Protein AF-A0A5S3XYG2-F1 (afdb_monomer_lite)

Structure (mmCIF, N/CA/C/O backbone):
data_AF-A0A5S3XYG2-F1
#
_entry.id   AF-A0A5S3XYG2-F1
#
loop_
_atom_site.group_PDB
_atom_site.id
_atom_site.type_symbol
_atom_site.label_atom_id
_atom_site.label_alt_id
_atom_site.label_comp_id
_atom_site.label_asym_id
_atom_site.label_entity_id
_atom_site.label_seq_id
_atom_site.pdbx_PDB_ins_code
_atom_site.Cartn_x
_atom_site.Cartn_y
_atom_site.Cartn_z
_atom_site.occupancy
_atom_site.B_iso_or_equiv
_atom_site.auth_seq_id
_atom_site.auth_comp_id
_atom_site.auth_asym_id
_atom_site.auth_atom_id
_atom_site.pdbx_PDB_model_num
ATOM 1 N N . MET A 1 1 ? 8.620 13.303 0.960 1.00 47.28 1 MET A N 1
ATOM 2 C CA . MET A 1 1 ? 10.086 13.227 0.747 1.00 47.28 1 MET A CA 1
ATOM 3 C C . MET A 1 1 ? 10.464 12.595 -0.599 1.00 47.28 1 MET A C 1
ATOM 5 O O . MET A 1 1 ? 11.374 13.104 -1.233 1.00 47.28 1 MET A O 1
ATOM 9 N N . ALA A 1 2 ? 9.765 11.556 -1.084 1.00 49.72 2 ALA A N 1
ATOM 10 C CA . ALA A 1 2 ? 10.068 10.923 -2.381 1.00 49.72 2 ALA A CA 1
ATOM 11 C C . ALA A 1 2 ? 9.745 11.792 -3.619 1.00 49.72 2 ALA A C 1
ATOM 13 O O . ALA A 1 2 ? 10.494 11.775 -4.594 1.00 49.72 2 ALA A O 1
ATOM 14 N N . ASP A 1 3 ? 8.676 12.597 -3.563 1.00 50.06 3 ASP A N 1
ATOM 15 C CA . ASP A 1 3 ? 8.248 13.444 -4.691 1.00 50.06 3 ASP A CA 1
ATOM 16 C C . ASP A 1 3 ? 9.284 14.532 -5.045 1.00 50.06 3 ASP A C 1
ATOM 18 O O . ASP A 1 3 ? 9.426 14.930 -6.198 1.00 50.06 3 ASP A O 1
ATOM 22 N N . THR A 1 4 ? 10.087 14.959 -4.065 1.00 59.97 4 THR A N 1
ATOM 23 C CA . THR A 1 4 ? 11.183 15.918 -4.251 1.00 59.97 4 THR A CA 1
ATOM 24 C C . THR A 1 4 ? 12.439 15.278 -4.846 1.00 59.97 4 THR A C 1
ATOM 26 O O . THR A 1 4 ? 13.167 15.943 -5.572 1.00 59.97 4 THR A O 1
ATOM 29 N N . TYR A 1 5 ? 12.698 13.994 -4.580 1.00 67.38 5 TYR A N 1
ATOM 30 C CA . TYR A 1 5 ? 13.886 13.299 -5.090 1.00 67.38 5 TYR A CA 1
ATOM 31 C C . TYR A 1 5 ? 13.752 12.973 -6.581 1.00 67.38 5 TYR A C 1
ATOM 33 O O . TYR A 1 5 ? 14.622 13.333 -7.368 1.00 67.38 5 TYR A O 1
ATOM 41 N N . PHE A 1 6 ? 12.628 12.374 -6.994 1.00 73.88 6 PHE A N 1
ATOM 42 C CA . PHE A 1 6 ? 12.419 11.971 -8.389 1.00 73.88 6 PHE A CA 1
ATOM 43 C C . PHE A 1 6 ? 12.397 13.165 -9.357 1.00 73.88 6 PHE A C 1
ATOM 45 O O . PHE A 1 6 ? 12.931 13.076 -10.461 1.00 73.88 6 PHE A O 1
ATOM 52 N N . LYS A 1 7 ? 11.820 14.304 -8.948 1.00 75.38 7 LYS A N 1
ATOM 53 C CA . LYS A 1 7 ? 11.731 15.518 -9.781 1.00 75.38 7 LYS A CA 1
ATOM 54 C C . LYS A 1 7 ? 13.099 16.118 -10.120 1.00 75.38 7 LYS A C 1
ATOM 56 O O . LYS A 1 7 ? 13.245 16.664 -11.211 1.00 75.38 7 LYS A O 1
ATOM 61 N N . ASN A 1 8 ? 14.082 15.953 -9.234 1.00 79.69 8 ASN A N 1
ATOM 62 C CA . ASN A 1 8 ? 15.420 16.535 -9.363 1.00 79.69 8 ASN A CA 1
ATOM 63 C C . ASN A 1 8 ? 16.406 15.666 -10.164 1.00 79.69 8 ASN A C 1
ATOM 65 O O . ASN A 1 8 ? 17.538 16.086 -10.386 1.00 79.69 8 ASN A O 1
ATOM 69 N N . LEU A 1 9 ? 16.001 14.465 -10.583 1.00 80.94 9 LEU A N 1
ATOM 70 C CA . LEU A 1 9 ? 16.821 13.584 -11.413 1.00 80.94 9 LEU A CA 1
ATOM 71 C C . LEU A 1 9 ? 16.768 13.998 -12.892 1.00 80.94 9 LEU A C 1
ATOM 73 O O . LEU A 1 9 ? 15.727 14.442 -13.391 1.00 80.94 9 LEU A O 1
ATOM 77 N N . ASP A 1 10 ? 17.872 13.789 -13.609 1.00 88.75 10 ASP A N 1
ATOM 78 C CA . ASP A 1 10 ? 17.882 13.817 -15.072 1.00 88.75 10 ASP A CA 1
ATOM 79 C C . ASP A 1 10 ? 17.062 12.650 -15.651 1.00 88.75 10 ASP A C 1
ATOM 81 O O . ASP A 1 10 ? 16.737 11.682 -14.956 1.00 88.75 10 ASP A O 1
ATOM 85 N N . ASP A 1 11 ? 16.697 12.740 -16.928 1.00 85.94 11 ASP A N 1
ATOM 86 C CA . ASP A 1 11 ? 15.777 11.783 -17.548 1.00 85.94 11 ASP A CA 1
ATOM 87 C C . ASP A 1 11 ? 16.318 10.348 -17.593 1.00 85.94 11 ASP A C 1
ATOM 89 O O . ASP A 1 11 ? 15.533 9.401 -17.481 1.00 85.94 11 ASP A O 1
ATOM 93 N N . ASP A 1 12 ? 17.632 10.152 -17.704 1.00 87.69 12 ASP A N 1
ATOM 94 C CA . ASP A 1 12 ? 18.224 8.812 -17.724 1.00 87.69 12 ASP A CA 1
ATOM 95 C C . ASP A 1 12 ? 18.307 8.224 -16.311 1.00 87.69 12 ASP A C 1
ATOM 97 O O . ASP A 1 12 ? 17.947 7.058 -16.100 1.00 87.69 12 ASP A O 1
ATOM 101 N N . SER A 1 13 ? 18.644 9.043 -15.313 1.00 87.19 13 SER A N 1
ATOM 102 C CA . SER A 1 13 ? 18.536 8.664 -13.901 1.00 87.19 13 SER A CA 1
ATOM 103 C C . SER A 1 13 ? 17.096 8.344 -13.495 1.00 87.19 13 SER A C 1
ATOM 105 O O . SER A 1 13 ? 16.874 7.378 -12.760 1.00 87.19 13 SER A O 1
ATOM 107 N N . LYS A 1 14 ? 16.098 9.077 -14.010 1.00 87.88 14 LYS A N 1
ATOM 108 C CA . LYS A 1 14 ? 14.673 8.766 -13.799 1.00 87.88 14 LYS A CA 1
ATOM 109 C C . LYS A 1 14 ? 14.316 7.402 -14.370 1.00 87.88 14 LYS A C 1
ATOM 111 O O . LYS A 1 14 ? 13.759 6.589 -13.638 1.00 87.88 14 LYS A O 1
ATOM 116 N N . LYS A 1 15 ? 14.661 7.110 -15.629 1.00 89.12 15 LYS A N 1
ATOM 117 C CA . LYS A 1 15 ? 14.392 5.793 -16.246 1.00 89.12 15 LYS A CA 1
ATOM 118 C C . LYS A 1 15 ? 15.038 4.655 -15.456 1.00 89.12 15 LYS A C 1
ATOM 120 O O . LYS A 1 15 ? 14.400 3.629 -15.207 1.00 89.12 15 LYS A O 1
ATOM 125 N N . LYS A 1 16 ? 16.285 4.846 -15.009 1.00 89.69 16 LYS A N 1
ATOM 126 C CA . LYS A 1 16 ? 16.996 3.872 -14.170 1.00 89.69 16 LYS A CA 1
ATOM 127 C C . LYS A 1 16 ? 16.285 3.657 -12.834 1.00 89.69 16 LYS A C 1
ATOM 129 O O . LYS A 1 16 ? 16.095 2.514 -12.427 1.00 89.69 16 LYS A O 1
ATOM 134 N N . TYR A 1 17 ? 15.849 4.734 -12.184 1.00 89.69 17 TYR A N 1
ATOM 135 C CA . TYR A 1 17 ? 15.091 4.664 -10.939 1.00 89.69 17 TYR A CA 1
ATOM 136 C C . TYR A 1 17 ? 13.749 3.940 -11.119 1.00 89.69 17 TYR A C 1
ATOM 138 O O . TYR A 1 17 ? 13.456 3.016 -10.362 1.00 89.69 17 TYR A O 1
ATOM 146 N N . VAL A 1 18 ? 12.970 4.280 -12.156 1.00 90.69 18 VAL A N 1
ATOM 147 C CA . VAL A 1 18 ? 11.713 3.580 -12.485 1.00 90.69 18 VAL A CA 1
ATOM 148 C C . VAL A 1 18 ? 11.969 2.086 -12.694 1.00 90.69 18 VAL A C 1
ATOM 150 O O . VAL A 1 18 ? 11.260 1.259 -12.126 1.00 90.69 18 VAL A O 1
ATOM 153 N N . SER A 1 19 ? 13.017 1.729 -13.440 1.00 90.12 19 SER A N 1
ATOM 154 C CA . SER A 1 19 ? 13.386 0.327 -13.680 1.00 90.12 19 SER A CA 1
ATOM 155 C C . SER A 1 19 ? 13.690 -0.418 -12.377 1.00 90.12 19 SER A C 1
ATOM 157 O O . SER A 1 19 ? 13.212 -1.529 -12.179 1.00 90.12 19 SER A O 1
ATOM 159 N N . GLN A 1 20 ? 14.414 0.208 -11.444 1.00 90.19 20 GLN A N 1
ATOM 160 C CA . GLN A 1 20 ? 14.702 -0.381 -10.131 1.00 90.19 20 GLN A CA 1
ATOM 161 C C . GLN A 1 20 ? 13.447 -0.558 -9.263 1.00 90.19 20 GLN A C 1
ATOM 163 O O . GLN A 1 20 ? 13.334 -1.552 -8.548 1.00 90.19 20 GLN A O 1
ATOM 168 N N . VAL A 1 21 ? 12.506 0.390 -9.307 1.00 91.44 21 VAL A N 1
ATOM 169 C CA . VAL A 1 21 ? 11.221 0.275 -8.595 1.00 91.44 21 VAL A CA 1
ATOM 170 C C . VAL A 1 21 ? 10.394 -0.878 -9.164 1.00 91.44 21 VAL A C 1
ATOM 172 O O . VAL A 1 21 ? 9.845 -1.678 -8.406 1.00 91.44 21 VAL A O 1
ATOM 175 N N . LEU A 1 22 ? 10.325 -0.991 -10.491 1.00 91.38 22 LEU A N 1
ATOM 176 C CA . LEU A 1 22 ? 9.606 -2.071 -11.162 1.00 91.38 22 LEU A CA 1
ATOM 177 C C . LEU A 1 22 ? 10.244 -3.440 -10.902 1.00 91.38 22 LEU A C 1
ATOM 179 O O . LEU A 1 22 ? 9.520 -4.410 -10.700 1.00 91.38 22 LEU A O 1
ATOM 183 N N . GLU A 1 23 ? 11.573 -3.515 -10.818 1.00 90.50 23 GLU A N 1
ATOM 184 C CA . GLU A 1 23 ? 12.280 -4.739 -10.428 1.00 90.50 23 GLU A CA 1
ATOM 185 C C . GLU A 1 23 ? 11.872 -5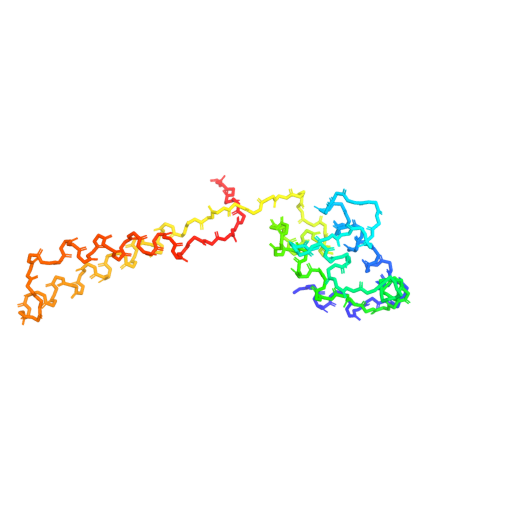.202 -9.025 1.00 90.50 23 GLU A C 1
ATOM 187 O O . GLU A 1 23 ? 11.544 -6.369 -8.822 1.00 90.50 23 GLU A O 1
ATOM 192 N N . ARG A 1 24 ? 11.786 -4.276 -8.062 1.00 90.25 24 ARG A N 1
ATOM 193 C CA . ARG A 1 24 ? 11.279 -4.595 -6.718 1.00 90.25 24 ARG A CA 1
ATOM 194 C C . ARG A 1 24 ? 9.821 -5.037 -6.743 1.00 90.25 24 ARG A C 1
ATOM 196 O O . ARG A 1 24 ? 9.454 -5.941 -6.001 1.00 90.25 24 ARG A O 1
ATOM 203 N N . CYS A 1 25 ? 8.994 -4.462 -7.616 1.00 90.19 25 CYS A N 1
ATOM 204 C CA . CYS A 1 25 ? 7.626 -4.947 -7.794 1.00 90.19 25 CYS A CA 1
ATOM 205 C C . CYS A 1 25 ? 7.625 -6.411 -8.266 1.00 90.19 25 CYS A C 1
ATOM 207 O O . CYS A 1 25 ? 6.933 -7.225 -7.664 1.00 90.19 25 CYS A O 1
ATOM 209 N N . LYS A 1 26 ? 8.441 -6.780 -9.264 1.00 90.44 26 LYS A N 1
ATOM 210 C CA . LYS A 1 26 ? 8.570 -8.182 -9.710 1.00 90.44 26 LYS A CA 1
ATOM 211 C C . LYS A 1 26 ? 8.986 -9.119 -8.576 1.00 90.44 26 LYS A C 1
ATOM 213 O O . LYS A 1 26 ? 8.335 -10.136 -8.361 1.00 90.44 26 LYS A O 1
ATOM 218 N N . GLN A 1 27 ? 9.996 -8.724 -7.799 1.00 89.12 27 GLN A N 1
ATOM 219 C CA . GLN A 1 27 ? 10.472 -9.490 -6.642 1.00 89.12 27 GLN A CA 1
ATOM 220 C C . GLN A 1 27 ? 9.368 -9.720 -5.602 1.00 89.12 27 GLN A C 1
ATOM 222 O O . GLN A 1 27 ? 9.206 -10.832 -5.110 1.00 89.12 27 GLN A O 1
ATOM 227 N N . VAL A 1 28 ? 8.572 -8.691 -5.303 1.00 88.44 28 VAL A N 1
ATOM 228 C CA . VAL A 1 28 ? 7.435 -8.785 -4.372 1.00 88.44 28 VAL A CA 1
ATOM 229 C C . VAL A 1 28 ? 6.336 -9.710 -4.901 1.00 88.44 28 VAL A C 1
ATOM 231 O O . VAL A 1 28 ? 5.680 -10.415 -4.131 1.00 88.44 28 VAL A O 1
ATOM 234 N N . TRP A 1 29 ? 6.114 -9.717 -6.213 1.00 88.00 29 TRP A N 1
ATOM 235 C CA . TRP A 1 29 ? 5.154 -10.616 -6.843 1.00 88.00 29 TRP A CA 1
ATOM 236 C C . TRP A 1 29 ? 5.685 -12.041 -7.039 1.00 88.00 29 TRP A C 1
ATOM 238 O O . TRP A 1 29 ? 4.863 -12.943 -7.184 1.00 88.00 29 TRP A O 1
ATOM 248 N N . GLY A 1 30 ? 7.003 -12.250 -6.963 1.00 87.12 30 GLY A N 1
ATOM 249 C CA . GLY A 1 30 ? 7.646 -13.546 -7.184 1.00 87.12 30 GLY A CA 1
ATOM 250 C C . GLY A 1 30 ? 7.615 -13.983 -8.649 1.00 87.12 30 GLY A C 1
ATOM 251 O O . GLY A 1 30 ? 7.481 -15.172 -8.916 1.00 87.12 30 GLY A O 1
ATOM 252 N N . VAL A 1 31 ? 7.677 -13.025 -9.576 1.00 87.94 31 VAL A N 1
ATOM 253 C CA . VAL A 1 31 ? 7.626 -13.255 -11.029 1.00 87.94 31 VAL A CA 1
ATOM 254 C C . VAL A 1 31 ? 8.909 -12.778 -11.702 1.00 87.94 31 VAL A C 1
ATOM 256 O O . VAL A 1 31 ? 9.568 -11.862 -11.199 1.00 87.94 31 VAL A O 1
ATOM 259 N N . ASP A 1 32 ? 9.226 -13.338 -12.866 1.00 85.69 32 ASP A N 1
ATOM 260 C CA . ASP A 1 32 ? 10.408 -12.939 -13.638 1.00 85.69 32 ASP A CA 1
ATOM 261 C C . ASP A 1 32 ? 10.115 -11.713 -14.514 1.00 85.69 32 ASP A C 1
ATOM 263 O O . ASP A 1 32 ? 10.978 -10.850 -14.725 1.00 85.69 32 ASP A O 1
ATOM 267 N N . GLU A 1 33 ? 8.862 -11.587 -14.960 1.00 86.31 33 GLU A N 1
ATOM 268 C CA . GLU A 1 33 ? 8.408 -10.540 -15.865 1.00 86.31 33 GLU A CA 1
ATOM 269 C C . GLU A 1 33 ? 7.150 -9.817 -15.352 1.00 86.31 33 GLU A C 1
ATOM 271 O O . GLU A 1 33 ? 6.206 -10.418 -14.847 1.00 86.31 33 GLU A O 1
ATOM 276 N N . LEU A 1 34 ? 7.075 -8.492 -15.547 1.00 85.19 34 LEU A N 1
ATOM 277 C CA . LEU A 1 34 ? 5.952 -7.670 -15.048 1.00 85.19 34 LEU A CA 1
ATOM 278 C C . LEU A 1 34 ? 4.583 -8.115 -15.589 1.00 85.19 34 LEU A C 1
ATOM 280 O O . LEU A 1 34 ? 3.562 -7.928 -14.929 1.00 85.19 34 LEU A O 1
ATOM 284 N N . HIS A 1 35 ? 4.553 -8.678 -16.797 1.00 83.38 35 HIS A N 1
ATOM 285 C CA . HIS A 1 35 ? 3.313 -9.085 -17.451 1.00 83.38 35 HIS A CA 1
ATOM 286 C C . HIS A 1 35 ? 2.726 -10.392 -16.896 1.00 83.38 35 HIS A C 1
ATOM 288 O O . HIS A 1 35 ? 1.577 -10.712 -17.196 1.00 83.38 35 HIS A O 1
ATOM 294 N N . GLU A 1 36 ? 3.490 -11.125 -16.086 1.00 84.38 36 GLU A N 1
ATOM 295 C CA . GLU A 1 36 ? 3.068 -12.359 -15.414 1.00 84.38 36 GLU A CA 1
ATOM 296 C C . GLU A 1 36 ? 2.275 -12.081 -14.130 1.00 84.38 36 GLU A C 1
ATOM 298 O O . GLU A 1 36 ? 1.679 -12.986 -13.558 1.00 84.38 36 GLU A O 1
ATOM 303 N N . ILE A 1 37 ? 2.236 -10.825 -13.676 1.00 85.25 37 ILE A N 1
ATOM 304 C CA . ILE A 1 37 ? 1.495 -10.424 -12.479 1.00 85.25 37 ILE A CA 1
ATOM 305 C C . ILE A 1 37 ? -0.005 -10.526 -12.749 1.00 85.25 37 ILE A C 1
ATOM 307 O O . ILE A 1 37 ? -0.547 -9.737 -13.518 1.00 85.25 37 ILE A O 1
ATOM 311 N N . GLU A 1 38 ? -0.693 -11.457 -12.097 1.00 82.19 38 GLU A N 1
ATOM 312 C CA . GLU A 1 38 ? -2.138 -11.649 -12.248 1.00 82.19 38 GLU A CA 1
ATOM 313 C C . GLU A 1 38 ? -2.924 -11.016 -11.088 1.00 82.19 38 GLU A C 1
ATOM 315 O O . GLU A 1 38 ? -2.501 -11.036 -9.929 1.00 82.19 38 GLU A O 1
ATOM 320 N N . ASP A 1 39 ? -4.073 -10.410 -11.407 1.00 74.06 39 ASP A N 1
ATOM 321 C CA . ASP A 1 39 ? -5.047 -9.988 -10.401 1.00 74.06 39 ASP A CA 1
ATOM 322 C C . ASP A 1 39 ? -5.909 -11.170 -9.905 1.00 74.06 39 ASP A C 1
ATOM 324 O O . ASP A 1 39 ? -5.818 -12.294 -10.392 1.00 74.06 39 ASP A O 1
ATOM 328 N N . GLU A 1 40 ? -6.786 -10.913 -8.931 1.00 71.94 40 GLU A N 1
ATOM 329 C CA . GLU A 1 40 ? -7.706 -11.921 -8.367 1.00 71.94 40 GLU A CA 1
ATOM 330 C C . GLU A 1 40 ? -8.706 -12.480 -9.393 1.00 71.94 40 GLU A C 1
ATOM 332 O O . GLU A 1 40 ? -9.325 -13.513 -9.154 1.00 71.94 40 GLU A O 1
ATOM 337 N N . ASN A 1 41 ? -8.853 -11.818 -10.542 1.00 71.56 41 ASN A N 1
ATOM 338 C CA . ASN A 1 41 ? -9.726 -12.217 -11.639 1.00 71.56 41 ASN A CA 1
ATOM 339 C C . ASN A 1 41 ? -8.950 -12.903 -12.782 1.00 71.56 41 ASN A C 1
ATOM 341 O O . ASN A 1 41 ? -9.512 -13.096 -13.863 1.00 71.56 41 ASN A O 1
ATOM 345 N N . GLY A 1 42 ? -7.664 -13.226 -12.587 1.00 71.31 42 GLY A N 1
ATOM 346 C CA . GLY A 1 42 ? -6.795 -13.830 -13.602 1.00 71.31 42 GLY A CA 1
ATOM 347 C C . GLY A 1 42 ? -6.392 -12.874 -14.731 1.00 71.31 42 GLY A C 1
ATOM 348 O O . GLY A 1 42 ? -5.919 -13.308 -15.784 1.00 71.31 42 GLY A O 1
ATOM 349 N N . ARG A 1 43 ? -6.588 -11.560 -14.564 1.00 75.12 43 ARG A N 1
ATOM 350 C CA . ARG A 1 43 ? -6.125 -10.561 -15.530 1.00 75.12 43 ARG A CA 1
ATOM 351 C C . ARG A 1 43 ? -4.647 -10.312 -15.307 1.00 75.12 43 ARG A C 1
ATOM 353 O O . ARG A 1 43 ? -4.229 -9.765 -14.287 1.00 75.12 43 ARG A O 1
ATOM 360 N N . ARG A 1 44 ? -3.870 -10.677 -16.317 1.00 76.44 44 ARG A N 1
ATOM 361 C CA . ARG A 1 44 ? -2.439 -10.399 -16.381 1.00 76.44 44 ARG A CA 1
ATOM 362 C C . ARG A 1 44 ? -2.142 -8.910 -16.336 1.00 76.44 44 ARG A C 1
ATOM 364 O O . ARG A 1 44 ? -2.965 -8.077 -16.724 1.00 76.44 44 ARG A O 1
ATOM 371 N N . ALA A 1 45 ? -0.932 -8.604 -15.888 1.00 72.50 45 ALA A N 1
ATOM 372 C CA . ALA A 1 45 ? -0.385 -7.267 -15.771 1.00 72.50 45 ALA A CA 1
ATOM 373 C C . ALA A 1 45 ? -1.258 -6.290 -14.955 1.00 72.50 45 ALA A C 1
ATOM 375 O O . ALA A 1 45 ? -1.200 -5.081 -15.184 1.00 72.50 45 ALA A O 1
ATOM 376 N N . LEU A 1 46 ? -2.092 -6.797 -14.035 1.00 79.38 46 LEU A N 1
ATOM 377 C CA . LEU A 1 46 ? -3.106 -6.011 -13.311 1.00 79.38 46 LEU A CA 1
ATOM 378 C C . LEU A 1 46 ? -4.033 -5.206 -14.250 1.00 79.38 46 LEU A C 1
ATOM 380 O O . LEU A 1 46 ? -4.502 -4.127 -13.903 1.00 79.38 46 LEU A O 1
ATOM 384 N N . GLY A 1 47 ? -4.280 -5.713 -15.464 1.00 77.62 47 GLY A N 1
ATOM 385 C CA . GLY A 1 47 ? -5.100 -5.048 -16.480 1.00 77.62 47 GLY A CA 1
ATOM 386 C C . GLY A 1 47 ? -4.345 -4.090 -17.410 1.00 77.62 47 GLY A C 1
ATOM 387 O O . GLY A 1 47 ? -4.950 -3.549 -18.337 1.00 77.62 47 GLY A O 1
ATOM 388 N N . HIS A 1 48 ? -3.035 -3.899 -17.232 1.00 83.62 48 HIS A N 1
ATOM 389 C CA . HIS A 1 48 ? -2.205 -3.188 -18.206 1.00 83.62 48 HIS A CA 1
ATOM 390 C C . HIS A 1 48 ? -1.794 -4.109 -19.361 1.00 83.62 48 HIS A C 1
ATOM 392 O O . HIS A 1 48 ? -1.674 -5.316 -19.209 1.00 83.62 48 HIS A O 1
ATOM 398 N N . ASN A 1 49 ? -1.546 -3.555 -20.547 1.00 82.69 49 ASN A N 1
ATOM 399 C CA . ASN A 1 49 ? -0.989 -4.344 -21.646 1.00 82.69 49 ASN A CA 1
ATOM 400 C C . ASN A 1 49 ? 0.552 -4.310 -21.625 1.00 82.69 49 ASN A C 1
ATOM 402 O O . ASN A 1 49 ? 1.173 -3.404 -21.062 1.00 82.69 49 ASN A O 1
ATOM 406 N N . ALA A 1 50 ? 1.183 -5.284 -22.287 1.00 78.56 50 ALA A N 1
ATOM 407 C CA . ALA A 1 50 ? 2.643 -5.391 -22.342 1.00 78.56 50 ALA A CA 1
ATOM 408 C C . ALA A 1 50 ? 3.320 -4.160 -22.983 1.00 78.56 50 ALA A C 1
ATOM 410 O O . ALA A 1 50 ? 4.433 -3.793 -22.606 1.00 78.56 50 ALA A O 1
ATOM 411 N N . SER A 1 51 ? 2.650 -3.487 -23.925 1.00 81.19 51 SER A N 1
ATOM 412 C CA . SER A 1 51 ? 3.155 -2.267 -24.570 1.00 81.19 51 SER A CA 1
ATOM 413 C C . SER A 1 51 ? 3.259 -1.106 -23.578 1.00 81.19 51 SER A C 1
ATOM 415 O O . SER A 1 51 ? 4.263 -0.396 -23.561 1.00 81.19 51 SER A O 1
ATOM 417 N N . THR A 1 52 ? 2.261 -0.944 -22.708 1.00 84.56 52 THR A N 1
ATOM 418 C CA . THR A 1 52 ? 2.242 0.041 -21.623 1.00 84.56 52 THR A CA 1
ATOM 419 C C . THR A 1 52 ? 3.367 -0.228 -20.625 1.00 84.56 52 THR A C 1
ATOM 421 O O . THR A 1 52 ? 4.065 0.705 -20.237 1.00 84.56 52 THR A O 1
ATOM 424 N N . MET A 1 53 ? 3.616 -1.493 -20.280 1.00 83.62 53 MET A N 1
ATOM 425 C CA . MET A 1 53 ? 4.711 -1.867 -19.377 1.00 83.62 53 MET A CA 1
ATOM 426 C C . MET A 1 53 ? 6.091 -1.574 -19.972 1.00 83.62 53 MET A C 1
ATOM 428 O O . MET A 1 53 ? 6.933 -0.965 -19.312 1.00 83.62 53 MET A O 1
ATOM 432 N N . LYS A 1 54 ? 6.311 -1.919 -21.249 1.00 83.56 54 LYS A N 1
ATOM 433 C CA . LYS A 1 54 ? 7.541 -1.543 -21.971 1.00 83.56 54 LYS A CA 1
ATOM 434 C C . LYS A 1 54 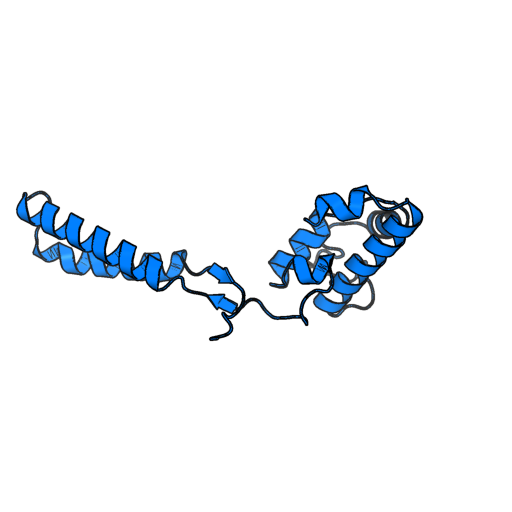? 7.726 -0.028 -22.014 1.00 83.56 54 LYS A C 1
ATOM 436 O O . LYS A 1 54 ? 8.840 0.472 -21.867 1.00 83.56 54 LYS A O 1
ATOM 441 N N . MET A 1 55 ? 6.631 0.710 -22.177 1.00 87.00 55 MET A N 1
ATOM 442 C CA . MET A 1 55 ? 6.657 2.165 -22.206 1.00 87.00 55 MET A CA 1
ATOM 443 C C . MET A 1 55 ? 7.126 2.763 -20.871 1.00 87.00 55 MET A C 1
ATOM 445 O O . MET A 1 55 ? 7.862 3.750 -20.896 1.00 87.00 55 MET A O 1
ATOM 449 N N . TRP A 1 56 ? 6.782 2.168 -19.725 1.00 87.94 56 TRP A N 1
ATOM 450 C CA . TRP A 1 56 ? 7.237 2.644 -18.411 1.00 87.94 56 TRP A CA 1
ATOM 451 C C . TRP A 1 56 ? 8.758 2.609 -18.251 1.00 87.94 56 TRP A C 1
ATOM 453 O O . TRP A 1 56 ? 9.325 3.542 -17.697 1.00 87.94 56 TRP A O 1
ATOM 463 N N . LEU A 1 57 ? 9.424 1.593 -18.803 1.00 82.50 57 LEU A N 1
ATOM 464 C CA . LEU A 1 57 ? 10.889 1.483 -18.773 1.00 82.50 57 LEU A CA 1
ATOM 465 C C . LEU A 1 57 ? 11.574 2.533 -19.663 1.00 82.50 57 LEU A C 1
ATOM 467 O O . LEU A 1 57 ? 12.707 2.932 -19.411 1.00 82.50 57 LEU A O 1
ATOM 471 N N . SER A 1 58 ? 10.879 2.998 -20.704 1.00 82.69 58 SER A N 1
ATOM 472 C CA . SER A 1 58 ? 11.411 3.979 -21.659 1.00 82.69 58 SER A CA 1
ATOM 473 C C . SER A 1 58 ? 11.182 5.441 -21.258 1.00 82.69 58 SER A C 1
ATOM 475 O O . SER A 1 58 ? 11.846 6.332 -21.794 1.00 82.69 58 SER A O 1
ATOM 477 N N . ARG A 1 59 ? 10.241 5.712 -20.341 1.00 83.56 59 ARG A N 1
ATOM 478 C CA . ARG A 1 59 ? 9.805 7.072 -19.998 1.00 83.56 59 ARG A CA 1
ATOM 479 C C . ARG A 1 59 ? 10.307 7.501 -18.619 1.00 83.56 59 ARG A C 1
ATOM 481 O O . ARG A 1 59 ? 10.273 6.706 -17.685 1.00 83.56 59 ARG A O 1
ATOM 488 N N . PRO A 1 60 ? 10.672 8.782 -18.435 1.00 82.44 60 PRO A N 1
ATOM 489 C CA . PRO A 1 60 ? 11.041 9.335 -17.133 1.00 82.44 60 PRO A CA 1
ATOM 490 C C . PRO A 1 60 ? 9.797 9.624 -16.263 1.00 82.44 60 PRO A C 1
ATOM 492 O O . PRO A 1 60 ? 9.686 10.678 -15.640 1.00 82.44 60 PRO A O 1
ATOM 495 N N . SER A 1 61 ? 8.821 8.710 -16.240 1.00 84.94 61 SER A N 1
ATOM 496 C CA . SER A 1 61 ? 7.538 8.865 -15.546 1.00 84.94 61 SER A CA 1
ATOM 497 C C . SER A 1 61 ? 7.208 7.627 -14.719 1.00 84.94 61 SER A C 1
ATOM 499 O O . SER A 1 61 ? 7.231 6.515 -15.244 1.00 84.94 61 SER A O 1
ATOM 501 N N . MET A 1 62 ? 6.843 7.828 -13.454 1.00 84.81 62 MET A N 1
ATOM 502 C CA . MET A 1 62 ? 6.500 6.742 -12.536 1.00 84.81 62 MET A CA 1
ATOM 503 C C . MET A 1 62 ? 5.099 6.169 -12.809 1.00 84.81 62 MET A C 1
ATOM 505 O O . MET A 1 62 ? 4.132 6.936 -12.851 1.00 84.81 62 MET A O 1
ATOM 509 N N . PRO A 1 63 ? 4.951 4.837 -12.928 1.00 89.31 63 PRO A N 1
ATOM 510 C CA . PRO A 1 63 ? 3.651 4.179 -13.006 1.00 89.31 63 PRO A CA 1
ATOM 511 C C . PRO A 1 63 ? 3.038 4.034 -11.604 1.00 89.31 63 PRO A C 1
ATOM 513 O O . PRO A 1 63 ? 2.986 2.945 -11.035 1.00 89.31 63 PRO A O 1
ATOM 516 N N . TRP A 1 64 ? 2.602 5.154 -11.023 1.00 88.25 64 TRP A N 1
ATOM 517 C CA . TRP A 1 64 ? 2.120 5.218 -9.637 1.00 88.25 64 TRP A CA 1
ATOM 518 C C . TRP A 1 64 ? 0.989 4.241 -9.329 1.00 88.25 64 TRP A C 1
ATOM 520 O O . TRP A 1 64 ? 1.029 3.585 -8.295 1.00 88.25 64 TRP A O 1
ATOM 530 N N . ASP A 1 65 ? 0.026 4.115 -10.238 1.00 87.38 65 ASP A N 1
ATOM 531 C CA . ASP A 1 65 ? -1.129 3.226 -10.083 1.00 87.38 65 ASP A CA 1
ATOM 532 C C . ASP A 1 65 ? -0.707 1.762 -9.866 1.00 87.38 65 ASP A C 1
ATOM 534 O O . ASP A 1 65 ? -1.125 1.101 -8.913 1.00 87.38 65 ASP A O 1
ATOM 538 N N . PHE A 1 66 ? 0.242 1.291 -10.675 1.00 89.44 66 PHE A N 1
ATOM 539 C CA . PHE A 1 66 ? 0.803 -0.053 -10.577 1.00 89.44 66 PHE A CA 1
ATOM 540 C C . PHE A 1 66 ? 1.600 -0.271 -9.278 1.00 89.44 66 PHE A C 1
ATOM 542 O O . PHE A 1 66 ? 1.474 -1.310 -8.623 1.00 89.44 66 PHE A O 1
ATOM 549 N N . ILE A 1 67 ? 2.410 0.718 -8.880 1.00 89.94 67 ILE A N 1
ATOM 550 C CA . ILE A 1 67 ? 3.237 0.652 -7.664 1.00 89.94 67 ILE A CA 1
ATOM 551 C C . ILE A 1 67 ? 2.352 0.627 -6.413 1.00 89.94 67 ILE A C 1
ATOM 553 O O . ILE A 1 67 ? 2.567 -0.194 -5.522 1.00 89.94 67 ILE A O 1
ATOM 557 N N . LEU A 1 68 ? 1.337 1.492 -6.355 1.00 88.50 68 LEU A N 1
ATOM 558 C CA . LEU A 1 68 ? 0.389 1.550 -5.242 1.00 88.50 68 LEU A CA 1
ATOM 559 C C . LEU A 1 68 ? -0.443 0.271 -5.159 1.00 88.50 68 LEU A C 1
ATOM 561 O O . LEU A 1 68 ? -0.584 -0.294 -4.076 1.00 88.50 68 LEU A O 1
ATOM 565 N N . THR A 1 69 ? -0.920 -0.239 -6.297 1.00 88.50 69 THR A N 1
ATOM 566 C CA . THR A 1 69 ? -1.655 -1.510 -6.338 1.00 88.50 69 THR A CA 1
ATOM 567 C C . THR A 1 69 ? -0.791 -2.665 -5.837 1.00 88.50 69 THR A C 1
ATOM 569 O O . THR A 1 69 ? -1.263 -3.489 -5.054 1.00 88.50 69 THR A O 1
ATOM 572 N N . THR A 1 70 ? 0.489 -2.704 -6.220 1.00 88.56 70 THR A N 1
ATOM 573 C CA . THR A 1 70 ? 1.447 -3.695 -5.710 1.00 88.56 70 THR A CA 1
ATOM 574 C C . THR A 1 70 ? 1.625 -3.576 -4.198 1.00 88.56 70 THR A C 1
ATOM 576 O O . THR A 1 70 ? 1.511 -4.583 -3.502 1.00 88.56 70 THR A O 1
ATOM 579 N N . ALA A 1 71 ? 1.835 -2.363 -3.677 1.00 86.81 71 ALA A N 1
ATOM 580 C CA . ALA A 1 71 ? 1.985 -2.123 -2.242 1.00 86.81 71 ALA A CA 1
ATOM 581 C C . ALA A 1 71 ? 0.774 -2.626 -1.442 1.00 86.81 71 ALA A C 1
ATOM 583 O O . ALA A 1 71 ? 0.934 -3.342 -0.455 1.00 86.81 71 ALA A O 1
ATOM 584 N N . ILE A 1 72 ? -0.435 -2.309 -1.912 1.00 85.25 72 ILE A N 1
ATOM 585 C CA . ILE A 1 72 ? -1.690 -2.687 -1.258 1.00 85.25 72 ILE A CA 1
ATOM 586 C C . ILE A 1 72 ? -1.906 -4.202 -1.329 1.00 85.25 72 ILE A C 1
ATOM 588 O O . ILE A 1 72 ? -2.097 -4.842 -0.297 1.00 85.25 72 ILE A O 1
ATOM 592 N N . LYS A 1 73 ? -1.847 -4.798 -2.529 1.00 85.69 73 LYS A N 1
ATOM 593 C CA . LYS A 1 73 ? -2.161 -6.225 -2.717 1.00 85.69 73 LYS A CA 1
ATOM 594 C C . LYS A 1 73 ? -1.154 -7.151 -2.052 1.00 85.69 73 LYS A C 1
ATOM 596 O O . LYS A 1 73 ? -1.533 -8.203 -1.547 1.00 85.69 73 LYS A O 1
ATOM 601 N N . LYS A 1 74 ? 0.126 -6.781 -2.066 1.00 84.81 74 LYS A N 1
ATOM 602 C CA . LYS A 1 74 ? 1.199 -7.597 -1.482 1.00 84.81 74 LYS A CA 1
ATOM 603 C C . LYS A 1 74 ? 1.549 -7.196 -0.061 1.00 84.81 74 LYS A C 1
ATOM 605 O O . LYS A 1 74 ? 2.395 -7.837 0.549 1.00 84.81 74 LYS A O 1
ATOM 610 N N . ASN A 1 75 ? 0.854 -6.197 0.476 1.00 81.69 75 ASN A N 1
ATOM 611 C CA . ASN A 1 75 ? 1.024 -5.737 1.842 1.00 81.69 75 ASN A CA 1
ATOM 612 C C . ASN A 1 75 ? 2.481 -5.343 2.159 1.00 81.69 75 ASN A C 1
ATOM 614 O O . ASN A 1 75 ? 3.025 -5.700 3.207 1.00 81.69 75 ASN A O 1
ATOM 618 N N . VAL A 1 76 ? 3.115 -4.628 1.225 1.00 83.69 76 VAL A N 1
ATOM 619 C CA . VAL A 1 76 ? 4.506 -4.168 1.335 1.00 83.69 76 VAL A CA 1
ATOM 620 C C . VAL A 1 76 ? 4.572 -2.651 1.477 1.00 83.69 76 VAL A C 1
ATOM 622 O O . VAL A 1 76 ? 3.761 -1.914 0.917 1.00 83.69 76 VAL A O 1
ATOM 625 N N . SER A 1 77 ? 5.573 -2.166 2.211 1.00 83.31 77 SER A N 1
ATOM 626 C CA . SER A 1 77 ? 5.795 -0.731 2.404 1.00 83.31 77 SER A CA 1
ATOM 627 C C . SER A 1 77 ? 6.122 -0.013 1.090 1.00 83.31 77 SER A C 1
ATOM 629 O O . SER A 1 77 ? 6.999 -0.436 0.331 1.00 83.31 77 SER A O 1
ATOM 631 N N . LEU A 1 78 ? 5.502 1.150 0.870 1.00 84.06 78 LEU A N 1
ATOM 632 C CA . LEU A 1 78 ? 5.831 2.013 -0.265 1.00 84.06 78 LEU A CA 1
ATOM 633 C C . LEU A 1 78 ? 7.286 2.513 -0.200 1.00 84.06 78 LEU A C 1
ATOM 635 O O . LEU A 1 78 ? 7.939 2.621 -1.233 1.00 84.06 78 LEU A O 1
ATOM 639 N N . ASP A 1 79 ? 7.835 2.740 0.997 1.00 83.19 79 ASP A N 1
ATOM 640 C CA . ASP A 1 79 ? 9.241 3.140 1.164 1.00 83.19 79 ASP A CA 1
ATOM 641 C C . ASP A 1 79 ? 10.216 2.042 0.720 1.00 83.19 79 ASP A C 1
ATOM 643 O O . ASP A 1 79 ? 11.296 2.342 0.210 1.00 83.19 79 ASP A O 1
ATOM 647 N N . TYR A 1 80 ? 9.836 0.770 0.867 1.00 84.75 80 TYR A N 1
ATOM 648 C CA . TYR A 1 80 ? 10.632 -0.341 0.350 1.00 84.75 80 TYR A CA 1
ATOM 649 C C . TYR A 1 80 ? 10.605 -0.338 -1.182 1.00 84.75 80 TYR A C 1
ATOM 651 O O . TYR A 1 80 ? 11.656 -0.317 -1.824 1.00 84.75 80 TYR A O 1
ATOM 659 N N . LEU A 1 81 ? 9.413 -0.247 -1.784 1.00 86.62 81 LEU A N 1
ATOM 660 C CA . LEU A 1 81 ? 9.279 -0.201 -3.242 1.00 86.62 81 LEU A CA 1
ATOM 661 C C . LEU A 1 81 ? 9.984 1.013 -3.858 1.00 86.62 81 LEU A C 1
ATOM 663 O O . LEU A 1 81 ? 10.615 0.886 -4.906 1.00 86.62 81 LEU A O 1
ATOM 667 N N . LEU A 1 82 ? 9.922 2.183 -3.226 1.00 88.00 82 LEU A N 1
ATOM 668 C CA . LEU A 1 82 ? 10.484 3.415 -3.778 1.00 88.00 82 LEU A CA 1
ATOM 669 C C . LEU A 1 82 ? 11.962 3.602 -3.445 1.00 88.00 82 LEU A C 1
ATOM 671 O O . LEU A 1 82 ? 12.746 3.972 -4.316 1.00 88.00 82 LEU A O 1
ATOM 675 N N . LEU A 1 83 ? 12.355 3.380 -2.200 1.00 83.44 83 LEU A N 1
ATOM 676 C CA . LEU A 1 83 ? 13.668 3.786 -1.703 1.00 83.44 83 LEU A CA 1
ATOM 677 C C . LEU A 1 83 ? 14.561 2.588 -1.370 1.00 83.44 83 LEU A C 1
ATOM 679 O O . LEU A 1 83 ? 15.727 2.784 -1.041 1.00 83.44 83 LEU A O 1
ATOM 683 N N . ASN A 1 84 ? 14.039 1.360 -1.474 1.00 79.75 84 ASN A N 1
ATOM 684 C CA . ASN A 1 84 ? 14.705 0.145 -1.006 1.00 79.75 84 ASN A CA 1
ATOM 685 C C . ASN A 1 84 ? 15.112 0.240 0.477 1.00 79.75 84 ASN A C 1
ATOM 687 O O . ASN A 1 84 ? 16.119 -0.326 0.898 1.00 79.75 84 ASN A O 1
ATOM 691 N N . ILE A 1 85 ? 14.354 1.010 1.266 1.00 68.69 85 ILE A N 1
ATOM 692 C CA . ILE A 1 85 ? 14.620 1.211 2.688 1.00 68.69 85 ILE A CA 1
ATOM 693 C C . ILE A 1 85 ? 13.780 0.192 3.459 1.00 68.69 85 ILE A C 1
ATOM 695 O O . ILE A 1 85 ? 12.551 0.293 3.491 1.00 68.69 85 ILE A O 1
ATOM 699 N N . ASN A 1 86 ? 14.481 -0.722 4.135 1.00 55.22 86 ASN A N 1
ATOM 700 C CA . ASN A 1 86 ? 14.006 -1.894 4.884 1.00 55.22 86 ASN A CA 1
ATOM 701 C C . ASN A 1 86 ? 13.805 -3.142 4.019 1.00 55.22 86 ASN A C 1
ATOM 703 O O . ASN A 1 86 ? 13.072 -3.109 3.037 1.00 55.22 86 ASN A O 1
ATOM 707 N N . GLU A 1 87 ? 14.447 -4.244 4.423 1.00 56.56 87 GLU A N 1
ATOM 708 C CA . GLU A 1 87 ? 14.179 -5.589 3.908 1.00 56.56 87 GLU A CA 1
ATOM 709 C C . GLU A 1 87 ? 12.672 -5.850 3.936 1.00 56.56 87 GLU A C 1
ATOM 711 O O . GLU A 1 87 ? 12.009 -5.436 4.888 1.00 56.56 87 GLU A O 1
ATOM 716 N N . ASN A 1 88 ? 12.178 -6.470 2.860 1.00 55.06 88 ASN A N 1
ATOM 717 C CA . ASN A 1 88 ? 10.808 -6.872 2.522 1.00 55.06 88 ASN A CA 1
ATOM 718 C C . ASN A 1 88 ? 9.962 -7.321 3.736 1.00 55.06 88 ASN A C 1
ATOM 720 O O . ASN A 1 88 ? 9.707 -8.503 3.949 1.00 55.06 88 ASN A O 1
ATOM 724 N N . SER A 1 89 ? 9.582 -6.361 4.572 1.00 54.06 89 SER A N 1
ATOM 725 C CA . SER A 1 89 ? 8.951 -6.584 5.863 1.00 54.06 89 SER A CA 1
ATOM 726 C C . SER A 1 89 ? 7.462 -6.529 5.617 1.00 54.06 89 SER A C 1
ATOM 728 O O . SER A 1 89 ? 6.904 -5.467 5.330 1.00 54.06 89 SER A O 1
ATOM 730 N N . SER A 1 90 ? 6.842 -7.701 5.681 1.00 55.62 90 SER A N 1
ATOM 731 C CA . SER A 1 90 ? 5.400 -7.857 5.764 1.00 55.62 90 SER A CA 1
ATOM 732 C C . SER A 1 90 ? 4.868 -6.871 6.803 1.00 55.62 90 SER A C 1
ATOM 734 O O . SER A 1 90 ? 5.312 -6.890 7.951 1.00 55.62 90 SER A O 1
ATOM 736 N N . LEU A 1 91 ? 3.967 -5.973 6.402 1.00 58.66 91 LEU A N 1
ATOM 737 C CA . LEU A 1 91 ? 3.277 -5.118 7.365 1.00 58.66 91 LEU A CA 1
ATOM 738 C C . LEU A 1 91 ? 2.409 -6.018 8.248 1.00 58.66 91 LEU A C 1
ATOM 740 O O . LEU A 1 91 ? 1.652 -6.841 7.723 1.00 58.66 91 LEU A O 1
ATOM 744 N N . GLU A 1 92 ? 2.529 -5.872 9.561 1.00 57.56 92 GLU A N 1
ATOM 745 C CA . GLU A 1 92 ? 1.734 -6.631 10.519 1.00 57.56 92 GLU A CA 1
ATOM 746 C C . GLU A 1 92 ? 0.448 -5.872 10.842 1.00 57.56 92 GLU A C 1
ATOM 748 O O . GLU A 1 92 ? 0.353 -4.648 10.698 1.00 57.56 92 GLU A O 1
ATOM 753 N N . ASP A 1 93 ? -0.569 -6.616 11.258 1.00 57.44 93 ASP A N 1
ATOM 754 C CA . ASP A 1 93 ? -1.781 -6.025 11.799 1.00 57.44 93 ASP A CA 1
ATOM 755 C C . ASP A 1 93 ? -1.441 -5.425 13.167 1.00 57.44 93 ASP A C 1
ATOM 757 O O . ASP A 1 93 ? -1.251 -6.135 14.155 1.00 57.44 93 ASP A O 1
ATOM 761 N N . VAL A 1 94 ? -1.337 -4.100 13.215 1.00 59.03 94 VAL A N 1
ATOM 762 C CA . VAL A 1 94 ? -1.103 -3.351 14.443 1.00 59.03 94 VAL A CA 1
ATOM 763 C C . VAL A 1 94 ? -2.444 -2.815 14.904 1.00 59.03 94 VAL A C 1
ATOM 765 O O . VAL A 1 94 ? -3.112 -2.028 14.228 1.00 59.03 94 VAL A O 1
ATOM 768 N N . ARG A 1 95 ? -2.864 -3.265 16.081 1.00 65.06 95 ARG A N 1
ATOM 769 C CA . ARG A 1 95 ? -4.029 -2.699 16.745 1.00 65.06 95 ARG A CA 1
ATOM 770 C C . ARG A 1 95 ? -3.561 -1.439 17.469 1.00 65.06 95 ARG A C 1
ATOM 772 O O . ARG A 1 95 ? -2.522 -1.469 18.106 1.00 65.06 95 ARG A O 1
ATOM 779 N N . PRO A 1 96 ? -4.270 -0.311 17.374 1.00 69.88 96 PRO A N 1
ATOM 780 C CA . PRO A 1 96 ? -3.936 0.856 18.173 1.00 69.88 96 PRO A CA 1
ATOM 781 C C . PRO A 1 96 ? -4.534 0.662 19.574 1.00 69.88 96 PRO A C 1
ATOM 783 O O . PRO A 1 96 ? -5.610 1.191 19.858 1.00 69.88 96 PRO A O 1
ATOM 786 N N . GLU A 1 97 ? -3.888 -0.142 20.434 1.00 70.94 97 GLU A N 1
ATOM 787 C CA . GLU A 1 97 ? -4.444 -0.517 21.748 1.00 70.94 97 GLU A CA 1
ATOM 788 C C . GLU A 1 97 ? -4.796 0.705 22.610 1.00 70.94 97 GLU A C 1
ATOM 790 O O . GLU A 1 97 ? -5.880 0.746 23.189 1.00 70.94 97 GLU A O 1
ATOM 795 N N . GLU A 1 98 ? -3.949 1.737 22.618 1.00 67.75 98 GLU A N 1
ATOM 796 C CA . GLU A 1 98 ? -4.185 2.982 23.370 1.00 67.75 98 GLU A CA 1
ATOM 797 C C . GLU A 1 98 ? -5.414 3.759 22.861 1.00 67.75 98 GLU A C 1
ATOM 799 O O . GLU A 1 98 ? -6.197 4.316 23.641 1.00 67.75 98 GLU A O 1
ATOM 804 N N . LEU A 1 99 ? -5.625 3.776 21.539 1.00 71.25 99 LEU A N 1
ATOM 805 C CA . LEU A 1 99 ? -6.787 4.422 20.925 1.00 71.25 99 LEU A CA 1
ATOM 806 C C . LEU A 1 99 ? -8.061 3.625 21.226 1.00 71.25 99 LEU A C 1
ATOM 808 O O . LEU A 1 99 ? -9.087 4.207 21.572 1.00 71.25 99 LEU A O 1
ATOM 812 N N . LEU A 1 100 ? -7.985 2.294 21.129 1.00 76.94 100 LEU A N 1
ATOM 813 C CA . LEU A 1 100 ? -9.083 1.388 21.465 1.00 76.94 100 LEU A CA 1
ATOM 814 C C . LEU A 1 100 ? -9.495 1.545 22.929 1.00 76.94 100 LEU A C 1
ATOM 816 O O . LEU A 1 100 ? -10.686 1.628 23.221 1.00 76.94 100 LEU A O 1
ATOM 820 N N . GLU A 1 101 ? -8.538 1.619 23.851 1.00 79.00 101 GLU A N 1
ATOM 821 C CA . GLU A 1 101 ? -8.812 1.844 25.271 1.00 79.00 101 GLU A CA 1
ATOM 822 C C . GLU A 1 101 ? -9.481 3.205 25.508 1.00 79.00 101 GLU A C 1
ATOM 824 O O . GLU A 1 101 ? -10.502 3.281 26.197 1.00 79.00 101 GLU A O 1
ATOM 829 N N . THR A 1 102 ? -8.979 4.261 24.863 1.00 78.44 102 THR A N 1
ATOM 830 C CA . THR A 1 102 ? -9.545 5.613 24.973 1.00 78.44 102 THR A CA 1
ATOM 831 C C . THR A 1 102 ? -10.981 5.673 24.452 1.00 78.44 102 THR A C 1
ATOM 833 O O . THR A 1 102 ? -11.866 6.184 25.140 1.00 78.44 102 THR A O 1
ATOM 836 N N . VAL A 1 103 ? -11.248 5.114 23.267 1.00 80.31 103 VAL A N 1
ATOM 837 C CA . VAL A 1 103 ? -12.598 5.086 22.681 1.00 80.31 103 VAL A CA 1
ATOM 838 C C . VAL A 1 103 ? -13.543 4.252 23.544 1.00 80.31 103 VAL A C 1
ATOM 840 O O . VAL A 1 103 ? -14.652 4.700 23.828 1.00 80.31 103 VAL A O 1
ATOM 843 N N . ASN A 1 104 ? -13.104 3.081 24.017 1.00 83.56 104 ASN A N 1
ATOM 844 C CA . ASN A 1 104 ? -13.911 2.242 24.906 1.00 83.56 104 ASN A CA 1
ATOM 845 C C . ASN A 1 104 ? -14.290 2.985 26.194 1.00 83.56 104 ASN A C 1
ATOM 847 O O . ASN A 1 104 ? -15.440 2.904 26.622 1.00 83.56 104 ASN A O 1
ATOM 851 N N . LYS A 1 105 ? -13.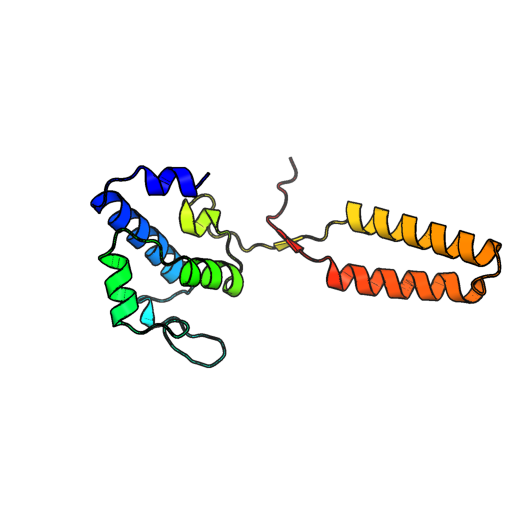357 3.741 26.785 1.00 85.19 105 LYS A N 1
ATOM 852 C CA . LYS A 1 105 ? -13.610 4.530 27.995 1.00 85.19 105 LYS A CA 1
ATOM 853 C C . LYS A 1 105 ? -14.607 5.665 27.756 1.00 85.19 105 LYS A C 1
ATOM 855 O O . LYS A 1 105 ? -15.521 5.837 28.557 1.00 85.19 105 LYS A O 1
ATOM 860 N N . VAL A 1 106 ? -14.458 6.415 26.662 1.00 84.94 106 VAL A N 1
ATOM 861 C CA . VAL A 1 106 ? -15.380 7.512 26.310 1.00 84.94 106 VAL A CA 1
ATOM 862 C C . VAL A 1 106 ? -16.786 6.973 26.048 1.00 84.94 106 VAL A C 1
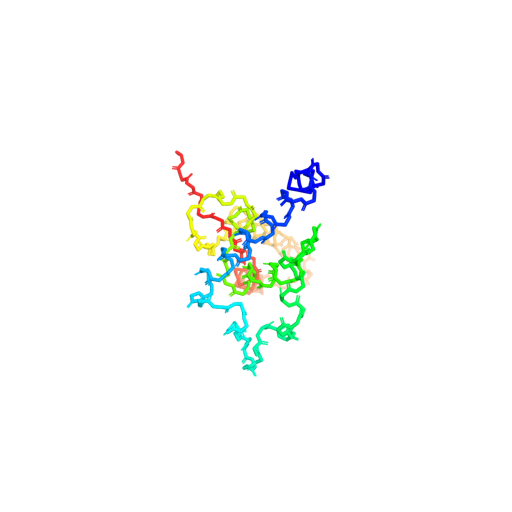ATOM 864 O O . VAL A 1 106 ? -17.751 7.491 26.599 1.00 84.94 106 VAL A O 1
ATOM 867 N N . VAL A 1 107 ? -16.902 5.896 25.265 1.00 87.56 107 VAL A N 1
ATOM 868 C CA . VAL A 1 107 ? -18.193 5.262 24.960 1.00 87.56 107 VAL A CA 1
ATOM 869 C C . VAL A 1 107 ? -18.861 4.725 26.226 1.00 87.56 107 VAL A C 1
ATOM 871 O O . VAL A 1 107 ? -20.060 4.926 26.398 1.00 87.56 107 VAL A O 1
ATOM 874 N N . ALA A 1 108 ? -18.107 4.069 27.114 1.00 87.12 108 ALA A N 1
ATOM 875 C CA . ALA A 1 108 ? -18.639 3.581 28.383 1.00 87.12 108 ALA A CA 1
ATOM 876 C C . ALA A 1 108 ? -19.168 4.733 29.254 1.00 87.12 108 ALA A C 1
ATOM 878 O O . ALA A 1 108 ? -20.327 4.684 29.652 1.00 87.12 108 ALA A O 1
ATOM 879 N N . SER A 1 109 ? -18.378 5.800 29.441 1.00 87.12 109 SER A N 1
ATOM 880 C CA . SER A 1 109 ? -18.784 6.988 30.214 1.00 87.12 109 SER A CA 1
ATOM 881 C C . SER A 1 109 ? -20.058 7.622 29.658 1.00 87.12 109 SER A C 1
ATOM 883 O O . SER A 1 109 ? -21.000 7.872 30.398 1.00 87.12 109 SER A O 1
ATOM 885 N N . SER A 1 110 ? -20.138 7.828 28.339 1.00 87.88 110 SER A N 1
ATOM 886 C CA . SER A 1 110 ? -21.322 8.438 27.722 1.00 87.88 110 SER A CA 1
ATOM 887 C C . SER A 1 110 ? -22.574 7.563 27.825 1.00 87.88 110 SER A C 1
ATOM 889 O O . SER A 1 110 ? -23.681 8.092 27.930 1.00 87.88 110 SER A O 1
ATOM 891 N N . LEU A 1 111 ? -22.433 6.234 27.779 1.00 88.88 111 LEU A N 1
ATOM 892 C CA . LEU A 1 111 ? -23.561 5.311 27.939 1.00 88.88 111 LEU A CA 1
ATOM 893 C C . LEU A 1 111 ? -24.040 5.235 29.392 1.00 88.88 111 LEU A C 1
ATOM 895 O O . LEU A 1 111 ? -25.247 5.162 29.609 1.00 88.88 111 LEU A O 1
ATOM 899 N N . GLU A 1 112 ? -23.123 5.282 30.359 1.00 88.81 112 GLU A N 1
ATOM 900 C CA . GLU A 1 112 ? -23.446 5.373 31.787 1.00 88.81 112 GLU A CA 1
ATOM 901 C C . GLU A 1 112 ? -24.162 6.691 32.101 1.00 88.81 112 GLU A C 1
ATOM 903 O O . GLU A 1 112 ? -25.270 6.664 32.629 1.00 88.81 112 GLU A O 1
ATOM 908 N N . GLU A 1 113 ? -23.628 7.828 31.645 1.00 88.75 113 GLU A N 1
ATOM 909 C CA . GLU A 1 113 ? -24.283 9.136 31.785 1.00 88.75 113 GLU A CA 1
ATOM 910 C C . GLU A 1 113 ? -25.686 9.131 31.159 1.00 88.75 113 GLU A C 1
ATOM 912 O O . GLU A 1 113 ? -26.653 9.601 31.754 1.00 88.75 113 GLU A O 1
ATOM 917 N N . SER A 1 114 ? -25.835 8.553 29.965 1.00 87.31 114 SER A N 1
ATOM 918 C CA . SER A 1 114 ? -27.139 8.459 29.299 1.00 87.31 114 SER A CA 1
ATOM 919 C C . SER A 1 114 ? -28.134 7.585 30.073 1.00 87.31 114 SER A C 1
ATOM 921 O O . SER A 1 114 ? -29.340 7.842 30.027 1.00 87.31 114 SER A O 1
ATOM 923 N N . ALA A 1 115 ? -27.653 6.563 30.781 1.00 87.06 115 ALA A N 1
ATOM 924 C CA . ALA A 1 115 ? -28.482 5.742 31.654 1.00 87.06 115 ALA A CA 1
ATOM 925 C C . ALA A 1 115 ? -28.882 6.488 32.936 1.00 87.06 115 ALA A C 1
ATOM 927 O O . ALA A 1 115 ? -30.041 6.401 33.344 1.00 87.06 115 ALA A O 1
ATOM 928 N N . ASP A 1 116 ? -27.984 7.298 33.501 1.00 88.06 116 ASP A N 1
ATOM 929 C CA . ASP A 1 116 ? -28.271 8.168 34.649 1.00 88.06 116 ASP A CA 1
ATOM 930 C C . ASP A 1 116 ? -29.339 9.225 34.323 1.00 88.06 116 ASP A C 1
ATOM 932 O O . ASP A 1 116 ? -30.198 9.531 35.152 1.00 88.06 116 ASP A O 1
ATOM 936 N N . TYR A 1 117 ? -29.350 9.740 33.088 1.00 90.69 117 TYR A N 1
ATOM 937 C CA . TYR A 1 117 ? -30.403 10.636 32.592 1.00 90.69 117 TYR A CA 1
ATOM 938 C C . TYR A 1 117 ? -31.690 9.907 32.162 1.00 90.69 117 TYR A C 1
ATOM 940 O O . TYR A 1 117 ? -32.631 10.553 31.694 1.00 90.69 117 TYR A O 1
ATOM 948 N N . GLY A 1 118 ? -31.757 8.578 32.293 1.00 87.12 118 GLY A N 1
ATOM 949 C CA . GLY A 1 118 ? -32.921 7.772 31.915 1.00 87.12 118 GLY A CA 1
ATOM 950 C C . GLY A 1 118 ? -33.185 7.711 30.406 1.00 87.12 118 GLY A C 1
ATOM 951 O O . GLY A 1 118 ? -34.281 7.341 29.988 1.00 87.12 118 GLY A O 1
ATOM 952 N N . ILE A 1 119 ? -32.202 8.081 29.579 1.00 88.88 119 ILE A N 1
ATOM 953 C CA . ILE A 1 119 ? -32.285 8.023 28.110 1.00 88.88 119 ILE A CA 1
ATOM 954 C C . ILE A 1 119 ? -32.177 6.568 27.638 1.00 88.88 119 ILE A C 1
ATOM 956 O O . ILE A 1 119 ? -32.781 6.182 26.637 1.00 88.88 119 ILE A O 1
ATOM 960 N N . ILE A 1 120 ? -31.407 5.756 28.364 1.00 87.75 120 ILE A N 1
ATOM 961 C CA . ILE A 1 120 ? -31.152 4.347 28.064 1.00 87.75 120 ILE A CA 1
ATOM 962 C C . ILE A 1 120 ? -31.418 3.534 29.330 1.00 87.75 120 ILE A C 1
ATOM 964 O O . ILE A 1 120 ? -31.059 3.956 30.424 1.00 87.75 120 ILE A O 1
ATOM 968 N N . ASP A 1 121 ? -32.022 2.355 29.194 1.00 89.75 121 ASP A N 1
ATOM 969 C CA . ASP A 1 121 ? -32.136 1.435 30.325 1.00 89.75 121 ASP A CA 1
ATOM 970 C C . ASP A 1 121 ? -30.724 0.948 30.736 1.00 89.75 121 ASP A C 1
ATOM 972 O O . ASP A 1 121 ? -29.995 0.405 29.888 1.00 89.75 121 ASP A O 1
ATOM 976 N N . PRO A 1 122 ? -30.325 1.113 32.016 1.00 87.38 122 PRO A N 1
ATOM 977 C CA . PRO A 1 122 ? -29.005 0.722 32.513 1.00 87.38 122 PRO A CA 1
ATOM 978 C C . PRO A 1 122 ? -28.649 -0.746 32.242 1.00 87.38 122 PRO A C 1
ATOM 980 O O . PRO A 1 122 ? -27.478 -1.087 32.081 1.00 87.38 122 PRO A O 1
ATOM 983 N N . THR A 1 123 ? -29.644 -1.633 32.144 1.00 90.56 123 THR A N 1
ATOM 984 C CA . THR A 1 123 ? -29.429 -3.061 31.868 1.00 90.56 123 THR A CA 1
ATOM 985 C C . THR A 1 123 ? -28.881 -3.321 30.462 1.00 90.56 123 THR A C 1
ATOM 987 O O . THR A 1 123 ? -28.192 -4.323 30.242 1.00 90.56 123 THR A O 1
ATOM 990 N N . PHE A 1 124 ? -29.114 -2.413 29.507 1.00 87.94 124 PHE A N 1
ATOM 991 C CA . PHE A 1 124 ? -28.573 -2.529 28.152 1.00 87.94 124 PHE A CA 1
ATOM 992 C C . PHE A 1 124 ? -27.151 -1.980 28.019 1.00 87.94 124 PHE A C 1
ATOM 994 O O . PHE A 1 124 ? -26.445 -2.401 27.099 1.00 87.94 124 PHE A O 1
ATOM 1001 N N . VAL A 1 125 ? -26.696 -1.113 28.931 1.00 86.19 125 VAL A N 1
ATOM 1002 C CA . VAL A 1 125 ? -25.371 -0.465 28.865 1.00 86.19 125 VAL A CA 1
ATOM 1003 C C . VAL A 1 125 ? -24.228 -1.483 28.709 1.00 86.19 125 VAL A C 1
ATOM 1005 O O . VAL A 1 125 ? -23.479 -1.370 27.732 1.00 86.19 125 VAL A O 1
ATOM 1008 N N . PRO A 1 126 ? -24.124 -2.556 29.524 1.00 87.44 126 PRO A N 1
ATOM 1009 C CA . PRO A 1 126 ? -23.059 -3.553 29.365 1.00 87.44 126 PRO A CA 1
ATOM 1010 C C . PRO A 1 126 ? -23.101 -4.272 28.009 1.00 87.44 126 PRO A C 1
ATOM 1012 O O . PRO A 1 126 ? -22.065 -4.594 27.421 1.00 87.44 126 PRO A O 1
ATOM 1015 N N . THR A 1 127 ? -24.306 -4.516 27.486 1.00 89.00 127 THR A N 1
ATOM 1016 C CA . THR A 1 127 ? -24.507 -5.206 26.204 1.00 89.00 127 THR A CA 1
ATOM 1017 C C . THR A 1 127 ? -24.084 -4.326 25.028 1.00 89.00 127 THR A C 1
ATOM 1019 O O . THR A 1 127 ? -23.449 -4.814 24.087 1.00 89.00 127 THR A O 1
ATOM 1022 N N . ILE A 1 128 ? -24.404 -3.031 25.084 1.00 86.44 128 ILE A N 1
ATOM 1023 C CA . ILE A 1 128 ? -24.042 -2.049 24.057 1.00 86.44 128 ILE A CA 1
ATOM 1024 C C . ILE A 1 128 ? -22.523 -1.837 24.045 1.00 86.44 128 ILE A C 1
ATOM 1026 O O . ILE A 1 128 ? -21.917 -1.948 22.978 1.00 86.44 128 ILE A O 1
ATOM 1030 N N . ILE A 1 129 ? -21.897 -1.647 25.215 1.00 87.19 129 ILE A N 1
ATOM 1031 C CA . ILE A 1 129 ? -20.435 -1.518 25.345 1.00 87.19 129 ILE A CA 1
ATOM 1032 C C . ILE A 1 129 ? -19.734 -2.731 24.727 1.00 87.19 129 ILE A C 1
ATOM 1034 O O . ILE A 1 129 ? -18.826 -2.576 23.909 1.00 87.19 129 ILE A O 1
ATOM 1038 N N . LYS A 1 130 ? -20.187 -3.949 25.055 1.00 86.69 130 LYS A N 1
ATOM 1039 C CA . LYS A 1 130 ? -19.601 -5.183 24.515 1.00 86.69 130 LYS A CA 1
ATOM 1040 C C . LYS A 1 130 ? -19.691 -5.247 22.988 1.00 86.69 130 LYS A C 1
ATOM 1042 O O . LYS A 1 130 ? -18.702 -5.578 22.340 1.00 86.69 130 LYS A O 1
ATOM 1047 N N . LYS A 1 131 ? -20.850 -4.914 22.406 1.00 85.56 131 LYS A N 1
ATOM 1048 C CA . LYS A 1 131 ? -21.032 -4.891 20.944 1.00 85.56 131 LYS A CA 1
ATOM 1049 C C . LYS A 1 131 ? -20.128 -3.865 20.264 1.00 85.56 131 LYS A C 1
ATOM 1051 O O . LYS A 1 131 ? -19.512 -4.190 19.251 1.00 85.56 131 LYS A O 1
ATOM 1056 N N . ILE A 1 132 ? -20.047 -2.652 20.811 1.00 84.56 132 ILE A N 1
ATOM 1057 C CA . ILE A 1 132 ? -19.223 -1.576 20.249 1.00 84.56 132 ILE A CA 1
ATOM 1058 C C . ILE A 1 132 ? -17.745 -1.956 20.314 1.00 84.56 132 ILE A C 1
ATOM 1060 O O . ILE A 1 132 ? -17.060 -1.843 19.301 1.00 84.56 132 ILE A O 1
ATOM 1064 N N . LYS A 1 133 ? -17.279 -2.502 21.444 1.00 82.62 133 LYS A N 1
ATOM 1065 C CA . LYS A 1 133 ? -15.902 -2.982 21.597 1.00 82.62 133 LYS A CA 1
ATOM 1066 C C . LYS A 1 133 ? -15.538 -4.016 20.529 1.00 82.62 133 LYS A C 1
ATOM 1068 O O . LYS A 1 133 ? -14.567 -3.821 19.809 1.00 82.62 133 LYS A O 1
ATOM 1073 N N . THR A 1 134 ? -16.352 -5.061 20.361 1.00 81.44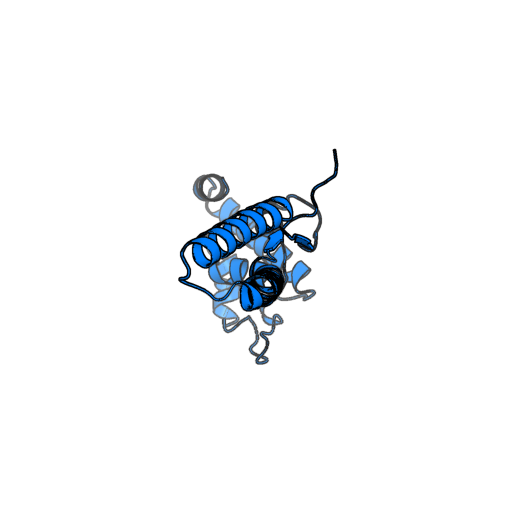 134 THR A N 1
ATOM 1074 C CA . THR A 1 134 ? -16.106 -6.097 19.342 1.00 81.44 134 THR A CA 1
ATOM 1075 C C . THR A 1 134 ? -16.127 -5.531 17.917 1.00 81.44 134 THR A C 1
ATOM 1077 O O . THR A 1 134 ? -15.320 -5.931 17.081 1.00 81.44 134 THR A O 1
ATOM 1080 N N . SER A 1 135 ? -17.020 -4.580 17.626 1.00 80.62 135 SER A N 1
ATOM 1081 C CA . SER A 1 135 ? -17.080 -3.939 16.306 1.00 80.62 135 SER A CA 1
ATOM 1082 C C . SER A 1 135 ? -15.873 -3.036 16.035 1.00 80.62 135 SER A C 1
ATOM 1084 O O . SER A 1 135 ? -15.373 -3.009 14.912 1.00 80.62 135 SER A O 1
ATOM 1086 N N . LEU A 1 136 ? -15.409 -2.293 17.042 1.00 77.56 136 LEU A N 1
ATOM 1087 C CA . LEU A 1 136 ? -14.249 -1.405 16.947 1.00 77.56 136 LEU A CA 1
ATOM 1088 C C . LEU A 1 136 ? -12.946 -2.188 16.813 1.00 77.56 136 LEU A C 1
ATOM 1090 O O . LEU A 1 136 ? -12.112 -1.821 15.993 1.00 77.56 136 LEU A O 1
ATOM 1094 N N . GLU A 1 137 ? -12.794 -3.283 17.559 1.00 73.19 137 GLU A N 1
ATOM 1095 C CA . GLU A 1 137 ? -11.654 -4.198 17.427 1.00 73.19 137 GLU A CA 1
ATOM 1096 C C . GLU A 1 137 ? -11.527 -4.728 15.988 1.00 73.19 137 GLU A C 1
ATOM 1098 O O . GLU A 1 137 ? -10.426 -4.764 15.438 1.00 73.19 137 GLU A O 1
ATOM 1103 N N . GLY A 1 138 ? -12.650 -5.062 15.342 1.00 68.81 138 GLY A N 1
ATOM 1104 C CA . GLY A 1 138 ? -12.662 -5.483 13.939 1.00 68.81 138 GLY A CA 1
ATOM 1105 C C . GLY A 1 138 ? -12.361 -4.358 12.940 1.00 68.81 138 GLY A C 1
ATOM 1106 O O . GLY A 1 138 ? -11.713 -4.603 11.927 1.00 68.81 138 GLY A O 1
ATOM 1107 N N . ALA A 1 139 ? -12.811 -3.129 13.210 1.00 69.00 139 ALA A N 1
ATOM 1108 C CA . ALA A 1 139 ? -12.709 -2.007 12.271 1.00 69.00 139 ALA A CA 1
ATOM 1109 C C . ALA A 1 139 ? -11.392 -1.214 12.363 1.00 69.00 139 ALA A C 1
ATOM 1111 O O . ALA A 1 139 ? -10.958 -0.641 11.366 1.00 69.00 139 ALA A O 1
ATOM 1112 N N . LEU A 1 140 ? -10.768 -1.148 13.544 1.00 66.62 140 LEU A N 1
ATOM 1113 C CA . LEU A 1 140 ? -9.578 -0.324 13.811 1.00 66.62 140 LEU A CA 1
ATOM 1114 C C . LEU A 1 140 ? -8.254 -1.081 13.669 1.00 66.62 140 LEU A C 1
ATOM 1116 O O . LEU A 1 140 ? -7.201 -0.529 13.982 1.00 66.62 140 LEU A O 1
ATOM 1120 N N . THR A 1 141 ? -8.282 -2.325 13.195 1.00 64.38 141 THR A N 1
ATOM 1121 C CA . THR A 1 141 ? -7.050 -3.041 12.857 1.00 64.38 141 THR A CA 1
ATOM 1122 C C . THR A 1 141 ? -6.417 -2.369 11.640 1.00 64.38 141 THR A C 1
ATOM 1124 O O . THR A 1 141 ? -6.969 -2.410 10.540 1.00 64.38 141 THR A O 1
ATOM 1127 N N . ILE A 1 142 ? -5.274 -1.712 11.846 1.00 64.94 142 ILE A N 1
ATOM 1128 C CA . ILE A 1 142 ? -4.525 -1.047 10.781 1.00 64.94 142 ILE A CA 1
ATOM 1129 C C . ILE A 1 142 ? -3.268 -1.845 10.465 1.00 64.94 142 ILE A C 1
ATOM 1131 O O . ILE A 1 142 ? -2.635 -2.425 11.341 1.00 64.94 142 ILE A O 1
ATOM 1135 N N . LYS A 1 143 ? -2.868 -1.851 9.198 1.00 59.75 143 LYS A N 1
ATOM 1136 C CA . LYS A 1 143 ? -1.604 -2.468 8.802 1.00 59.75 143 LYS A CA 1
ATOM 1137 C C . LYS A 1 143 ? -0.469 -1.489 9.050 1.00 59.75 143 LYS A C 1
ATOM 1139 O O . LYS A 1 143 ? -0.416 -0.441 8.405 1.00 59.75 143 LYS A O 1
ATOM 1144 N N . ALA A 1 144 ? 0.428 -1.809 9.975 1.00 59.81 144 ALA A N 1
ATOM 1145 C CA . ALA A 1 144 ? 1.583 -0.974 10.279 1.00 59.81 144 ALA A CA 1
ATOM 1146 C C . ALA A 1 144 ? 2.845 -1.823 10.485 1.00 59.81 144 ALA A C 1
ATOM 1148 O O . ALA A 1 144 ? 2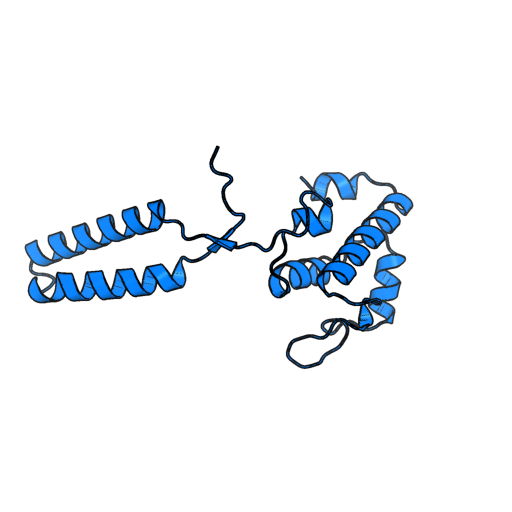.812 -3.050 10.527 1.00 59.81 144 ALA A O 1
ATOM 1149 N N . LYS A 1 145 ? 4.006 -1.167 10.543 1.00 51.75 145 LYS A N 1
ATOM 1150 C CA . LYS A 1 145 ? 5.260 -1.862 10.860 1.00 51.75 145 LYS A CA 1
ATOM 1151 C C . LYS A 1 145 ? 5.212 -2.354 12.314 1.00 51.75 145 LYS A C 1
ATOM 1153 O O . LYS A 1 145 ? 4.718 -1.596 13.152 1.00 51.75 145 LYS A O 1
ATOM 1158 N N . PRO A 1 146 ? 5.783 -3.529 12.637 1.00 52.94 146 PRO A N 1
ATOM 1159 C CA . PRO A 1 146 ? 6.002 -3.904 14.027 1.00 52.94 146 PRO A CA 1
ATOM 1160 C C . PRO A 1 146 ? 6.843 -2.814 14.692 1.00 52.94 146 PRO A C 1
ATOM 1162 O O . PRO A 1 146 ? 7.918 -2.448 14.197 1.00 52.94 146 PRO A O 1
ATOM 1165 N N . SER A 1 147 ? 6.333 -2.239 15.781 1.00 50.56 147 SER A N 1
ATOM 1166 C CA . SER A 1 147 ? 7.118 -1.313 16.581 1.00 50.56 147 SER A CA 1
ATOM 1167 C C . SER A 1 147 ? 8.293 -2.104 17.149 1.00 50.56 147 SER A C 1
ATOM 1169 O O . SER A 1 147 ? 8.125 -3.059 17.905 1.00 50.56 147 SER A O 1
ATOM 1171 N N . LYS A 1 148 ? 9.518 -1.743 16.750 1.00 46.94 148 LYS A N 1
ATOM 1172 C CA . LYS A 1 148 ? 10.691 -2.184 17.503 1.00 46.94 148 LYS A CA 1
ATOM 1173 C C . LYS A 1 148 ? 10.524 -1.609 18.901 1.00 46.94 148 LYS A C 1
ATOM 1175 O O . LYS A 1 148 ? 10.599 -0.394 19.068 1.00 46.94 148 LYS A O 1
ATOM 1180 N N . SER A 1 149 ? 10.259 -2.481 19.867 1.00 37.06 149 SER A N 1
ATOM 1181 C CA . SER A 1 149 ? 10.420 -2.179 21.281 1.00 37.06 149 SER A CA 1
ATOM 1182 C C . SER A 1 149 ? 11.867 -1.715 21.455 1.00 37.06 149 SER A C 1
ATOM 1184 O O . SER A 1 149 ? 12.794 -2.494 21.223 1.00 37.06 149 SER A O 1
ATOM 1186 N N . ALA A 1 150 ? 12.038 -0.418 21.698 1.00 33.72 150 ALA A N 1
ATOM 1187 C CA . ALA A 1 150 ? 13.304 0.165 22.121 1.00 33.72 150 ALA A CA 1
ATOM 1188 C C . ALA A 1 150 ? 13.530 -0.135 23.605 1.00 33.72 150 ALA A C 1
ATOM 1190 O O . ALA A 1 150 ? 12.518 -0.191 24.343 1.00 33.72 150 ALA A O 1
#

Foldseek 3Di:
DLVVVLVPDDWVVLLVLLVQLVVVLCVLQVHPDLQQRADPVRHGNPVDDPVVVVVSSVGSDHPVVSSVCSCVVSQFDSCCSRVVPDDGARFDFDAPVVVLVVVLVVLLVVLVVCCVVVVDPPVCSVVVSVVVSVVCSVVRRDGHHPPDPD

Sequence (150 aa):
MADTYFKNLDDDSKKKYVSQVLERCKQVWGVDELHEIEDENGRRALGHNASTMKMWLSRPSMPWDFILTTAIKKNVSLDYLLLNINENSSLEDVRPEELLETVNKVVASSLEESADYGIIDPTFVPTIIKKIKTSLEGALTIKAKPSKSA

Radius of gyration: 23.13 Å; chains: 1; bounding box: 52×30×59 Å

Secondary structure (DSSP, 8-state):
-HHHHHHTS-HHHHHHHHHHHHHHHHHHHT-SSGGG-B-TTS-BGGG--HHHHHHHHHSSS--HHHHHHHHHHHT--HHHHHH--SS----EEE--HHHHHHHHHHHHHHHHHHHHTTSS-GGGHHHHHHHHHHHHHHH--EEE------

pLDDT: mean 78.98, std 12.55, range [33.72, 91.44]